Protein AF-A0A950CRD8-F1 (afdb_monomer_lite)

pLDDT: mean 75.08, std 22.75, range [27.17, 98.25]

Structure (mmCIF, N/CA/C/O backbone):
data_AF-A0A950CRD8-F1
#
_entry.id   AF-A0A950CRD8-F1
#
loop_
_atom_site.group_PDB
_atom_site.id
_atom_site.type_symbol
_atom_site.label_atom_id
_atom_site.label_alt_id
_atom_site.label_comp_id
_atom_site.label_asym_id
_atom_site.label_entity_id
_atom_site.label_seq_id
_atom_site.pdbx_PDB_ins_code
_atom_site.Cartn_x
_atom_site.Cartn_y
_atom_site.Cartn_z
_atom_site.occupancy
_atom_site.B_iso_or_equiv
_atom_site.auth_seq_id
_atom_site.auth_comp_id
_atom_site.auth_asym_id
_atom_site.auth_atom_id
_atom_site.pdbx_PDB_model_num
ATOM 1 N N . MET A 1 1 ? 16.474 2.490 -4.738 1.00 84.75 1 MET A N 1
ATOM 2 C CA . MET A 1 1 ? 15.048 2.328 -5.114 1.00 84.75 1 MET A CA 1
ATOM 3 C C . MET A 1 1 ? 14.214 1.721 -3.987 1.00 84.75 1 MET A C 1
ATOM 5 O O . MET A 1 1 ? 13.308 2.398 -3.535 1.00 84.75 1 MET A O 1
ATOM 9 N N . ILE A 1 2 ? 14.518 0.510 -3.494 1.00 91.19 2 ILE A N 1
ATOM 10 C CA . ILE A 1 2 ? 13.720 -0.159 -2.437 1.00 91.19 2 ILE A CA 1
ATOM 11 C C . ILE A 1 2 ? 13.556 0.720 -1.187 1.00 91.19 2 ILE A C 1
ATOM 13 O O . ILE A 1 2 ? 12.429 0.969 -0.782 1.00 91.19 2 ILE A O 1
ATOM 17 N N . ALA A 1 3 ? 14.653 1.269 -0.652 1.00 94.00 3 ALA A N 1
ATOM 18 C CA . ALA A 1 3 ? 14.605 2.152 0.519 1.00 94.00 3 ALA A CA 1
ATOM 19 C C . ALA A 1 3 ? 13.678 3.368 0.323 1.00 94.00 3 ALA A C 1
ATOM 21 O O . ALA A 1 3 ? 12.938 3.730 1.227 1.00 94.00 3 ALA A O 1
ATOM 22 N N . ARG A 1 4 ? 13.650 3.951 -0.886 1.00 95.19 4 ARG A N 1
ATOM 23 C CA . ARG A 1 4 ? 12.743 5.060 -1.233 1.00 95.19 4 ARG A CA 1
ATOM 24 C C . ARG A 1 4 ? 11.276 4.624 -1.175 1.00 95.19 4 ARG A C 1
ATOM 26 O O . ARG A 1 4 ? 10.460 5.311 -0.584 1.00 95.19 4 ARG A O 1
ATOM 33 N N . LEU A 1 5 ? 10.951 3.475 -1.772 1.00 93.75 5 LEU A N 1
ATOM 34 C CA . LEU A 1 5 ? 9.588 2.926 -1.782 1.00 93.75 5 LEU A CA 1
ATOM 35 C C . LEU A 1 5 ? 9.118 2.534 -0.374 1.00 93.75 5 LEU A C 1
ATOM 37 O O . LEU A 1 5 ? 7.947 2.693 -0.050 1.00 93.75 5 LEU A O 1
ATOM 41 N N . GLN A 1 6 ? 10.031 2.049 0.469 1.00 94.19 6 GLN A N 1
ATOM 42 C CA . GLN A 1 6 ? 9.743 1.758 1.873 1.00 94.19 6 GLN A CA 1
ATOM 43 C C . GLN A 1 6 ? 9.518 3.034 2.689 1.00 94.19 6 GLN A C 1
ATOM 45 O O . GLN A 1 6 ? 8.565 3.068 3.458 1.00 94.19 6 GLN A O 1
ATOM 50 N N . ALA A 1 7 ? 10.308 4.086 2.459 1.00 97.50 7 ALA A N 1
ATOM 51 C CA . ALA A 1 7 ? 10.090 5.393 3.079 1.00 97.50 7 ALA A CA 1
ATOM 52 C C . ALA A 1 7 ? 8.754 6.028 2.644 1.00 97.50 7 ALA A C 1
ATOM 54 O O . ALA A 1 7 ? 8.046 6.618 3.454 1.00 97.50 7 ALA A O 1
ATOM 55 N N . GLU A 1 8 ? 8.350 5.864 1.380 1.00 97.25 8 GLU A N 1
ATOM 56 C CA . GLU A 1 8 ? 7.012 6.272 0.927 1.00 97.25 8 GLU A CA 1
ATOM 57 C C . GLU A 1 8 ? 5.902 5.455 1.599 1.00 97.25 8 GLU A C 1
ATOM 59 O O . GLU A 1 8 ? 4.863 6.007 1.959 1.00 97.25 8 GLU A O 1
ATOM 64 N N . ALA A 1 9 ? 6.126 4.160 1.836 1.00 97.31 9 ALA A N 1
ATOM 65 C CA . ALA A 1 9 ? 5.204 3.357 2.631 1.00 97.31 9 ALA A CA 1
ATOM 66 C C . ALA A 1 9 ? 5.161 3.830 4.095 1.00 97.31 9 ALA A C 1
ATOM 68 O O . ALA A 1 9 ? 4.079 3.867 4.670 1.00 97.31 9 ALA A O 1
ATOM 69 N N . ASP A 1 10 ? 6.282 4.256 4.688 1.00 98.25 10 ASP A N 1
ATOM 70 C CA . ASP A 1 10 ? 6.303 4.843 6.038 1.00 98.25 10 ASP A CA 1
ATOM 71 C C . ASP A 1 10 ? 5.430 6.098 6.119 1.00 98.25 10 ASP A C 1
ATOM 73 O O . ASP A 1 10 ? 4.668 6.255 7.072 1.00 98.25 10 ASP A O 1
ATOM 77 N N . ALA A 1 11 ? 5.465 6.949 5.090 1.00 97.94 11 ALA A N 1
ATOM 78 C CA . ALA A 1 11 ? 4.592 8.118 5.006 1.00 97.94 11 ALA A CA 1
ATOM 79 C C . ALA A 1 11 ? 3.103 7.726 4.948 1.00 97.94 11 ALA A C 1
ATOM 81 O O . ALA A 1 11 ? 2.273 8.349 5.611 1.00 97.94 11 ALA A O 1
ATOM 82 N N . VAL A 1 12 ? 2.757 6.658 4.220 1.00 97.81 12 VAL A N 1
ATOM 83 C CA . VAL A 1 12 ? 1.394 6.099 4.227 1.00 97.81 12 VAL A CA 1
ATOM 84 C C . VAL A 1 12 ? 1.007 5.615 5.624 1.00 97.81 12 VAL A C 1
ATOM 86 O O . VAL A 1 12 ? -0.102 5.887 6.076 1.00 97.81 12 VAL A O 1
ATOM 89 N N . LEU A 1 13 ? 1.904 4.927 6.335 1.00 97.81 13 LEU A N 1
ATOM 90 C CA . LEU A 1 13 ? 1.630 4.458 7.695 1.00 97.81 13 LEU A CA 1
ATOM 91 C C . LEU A 1 13 ? 1.452 5.622 8.679 1.00 97.81 13 LEU A C 1
ATOM 93 O O . LEU A 1 13 ? 0.544 5.578 9.504 1.00 97.81 13 LEU A O 1
ATOM 97 N N . ALA A 1 14 ? 2.238 6.690 8.546 1.00 98.19 14 ALA A N 1
ATOM 98 C CA . ALA A 1 14 ? 2.046 7.912 9.321 1.00 98.19 14 ALA A CA 1
ATOM 99 C C . ALA A 1 14 ? 0.682 8.567 9.034 1.00 98.19 14 ALA A C 1
ATOM 101 O O . ALA A 1 14 ? 0.029 9.061 9.953 1.00 98.19 14 ALA A O 1
ATOM 102 N N . ALA A 1 15 ? 0.200 8.515 7.787 1.00 96.88 15 ALA A N 1
ATOM 103 C CA . ALA A 1 15 ? -1.144 8.981 7.450 1.00 96.88 15 ALA A CA 1
ATOM 104 C C . ALA A 1 15 ? -2.243 8.142 8.131 1.00 96.88 15 ALA A C 1
ATOM 106 O O . ALA A 1 15 ? -3.256 8.702 8.544 1.00 96.88 15 ALA A O 1
ATOM 107 N N . VAL A 1 16 ? -2.043 6.830 8.319 1.00 96.69 16 VAL A N 1
ATOM 108 C CA . VAL A 1 16 ? -2.971 5.988 9.104 1.00 96.69 16 VAL A CA 1
ATOM 109 C C . VAL A 1 16 ? -3.051 6.466 10.553 1.00 96.69 16 VAL A C 1
ATOM 111 O O . VAL A 1 16 ? -4.149 6.573 11.097 1.00 96.69 16 VAL A O 1
ATOM 114 N N . GLU A 1 17 ? -1.911 6.785 11.168 1.00 96.75 17 GLU A N 1
ATOM 115 C CA . GLU A 1 17 ? -1.879 7.332 12.530 1.00 96.75 17 GLU A CA 1
ATOM 116 C C . GLU A 1 17 ? -2.573 8.691 12.610 1.00 96.75 17 GLU A C 1
ATOM 118 O O . GLU A 1 17 ? -3.382 8.920 13.508 1.00 96.75 17 GLU A O 1
ATOM 123 N N . TYR A 1 18 ? -2.337 9.567 11.632 1.00 97.25 18 TYR A N 1
ATOM 124 C CA . TYR A 1 18 ? -3.029 10.849 11.551 1.00 97.25 18 TYR A CA 1
ATOM 125 C C . TYR A 1 18 ? -4.551 10.674 11.467 1.00 97.25 18 TYR A C 1
ATOM 127 O O . TYR A 1 18 ? -5.287 11.329 12.208 1.00 97.25 18 TYR A O 1
ATOM 135 N N . LEU A 1 19 ? -5.034 9.751 10.627 1.00 96.81 19 LEU A N 1
ATOM 136 C CA . LEU A 1 19 ? -6.467 9.497 10.465 1.00 96.81 19 LEU A CA 1
ATOM 137 C C . LEU A 1 19 ? -7.142 9.084 11.780 1.00 96.81 19 LEU A C 1
ATOM 139 O O . LEU A 1 19 ? -8.313 9.396 11.963 1.00 96.81 19 LEU A O 1
ATOM 143 N N . ARG A 1 20 ? -6.430 8.457 12.730 1.00 95.38 20 ARG A N 1
ATOM 144 C CA . ARG A 1 20 ? -6.991 8.128 14.059 1.00 95.38 20 ARG A CA 1
ATOM 145 C C . ARG A 1 20 ? -7.371 9.359 14.879 1.00 95.38 20 ARG A C 1
ATOM 147 O O . ARG A 1 20 ? -8.191 9.244 15.782 1.00 95.38 20 ARG A O 1
ATOM 154 N N . SER A 1 21 ? -6.787 10.517 14.576 1.00 96.94 21 SER A N 1
ATOM 155 C CA . SER A 1 21 ? -7.129 11.788 15.221 1.00 96.94 21 SER A CA 1
ATOM 156 C C . SER A 1 21 ? -8.257 12.551 14.519 1.00 96.94 21 SER A C 1
ATOM 158 O O . SER A 1 21 ? -8.727 13.556 15.046 1.00 96.94 21 SER A O 1
ATOM 160 N N . VAL A 1 22 ? -8.711 12.089 13.349 1.00 97.69 22 VAL A N 1
ATOM 161 C CA . VAL A 1 22 ? -9.774 12.731 12.565 1.00 97.69 22 VAL A CA 1
ATOM 162 C C . VAL A 1 22 ? -11.133 12.143 12.978 1.00 97.69 22 VAL A C 1
ATOM 164 O O . VAL A 1 22 ? -11.402 10.990 12.648 1.00 97.69 22 VAL A O 1
ATOM 167 N N . PRO A 1 23 ? -12.037 12.898 13.640 1.00 96.00 23 PRO A N 1
ATOM 168 C CA . PRO A 1 23 ? -13.277 12.335 14.198 1.00 96.00 23 PRO A CA 1
ATOM 169 C C . PRO A 1 23 ? -14.240 11.739 13.162 1.00 96.00 23 PRO A C 1
ATOM 171 O O . PRO A 1 23 ? -15.040 10.867 13.484 1.00 96.00 23 PRO A O 1
ATOM 174 N N . SER A 1 24 ? -14.183 12.218 11.918 1.00 95.94 24 SER A N 1
ATOM 175 C CA . SER A 1 24 ? -15.005 11.722 10.811 1.00 95.94 24 SER A CA 1
ATOM 176 C C . SER A 1 24 ? -14.402 10.512 10.089 1.00 95.94 24 SER A C 1
ATOM 178 O O . SER A 1 24 ? -15.065 9.931 9.228 1.00 95.94 24 SER A O 1
ATOM 180 N N . ALA A 1 25 ? -13.161 10.128 10.403 1.00 96.06 25 ALA A N 1
ATOM 181 C CA . ALA A 1 25 ? -12.501 8.993 9.778 1.00 96.06 25 ALA A CA 1
ATOM 182 C C . ALA A 1 25 ? -12.856 7.692 10.507 1.00 96.06 25 ALA A C 1
ATOM 184 O O . ALA A 1 25 ? -12.545 7.496 11.680 1.00 96.06 25 ALA A O 1
ATOM 185 N N . ASP A 1 26 ? -13.464 6.757 9.781 1.00 95.62 26 ASP A N 1
ATOM 186 C CA . ASP A 1 26 ? -13.731 5.415 10.287 1.00 95.62 26 ASP A CA 1
ATOM 187 C C . ASP A 1 26 ? -12.566 4.472 9.960 1.00 95.62 26 ASP A C 1
ATOM 189 O O . ASP A 1 26 ? -12.478 3.889 8.876 1.00 95.62 26 ASP A O 1
ATOM 193 N N . ILE A 1 27 ? -11.668 4.307 10.930 1.00 94.62 27 ILE A N 1
ATOM 194 C CA . ILE A 1 27 ? -10.469 3.466 10.800 1.00 94.62 27 ILE A CA 1
ATOM 195 C C . ILE A 1 27 ? -10.819 1.989 10.596 1.00 94.62 27 ILE A C 1
ATOM 197 O O . ILE A 1 27 ? -10.038 1.253 9.993 1.00 94.62 27 ILE A O 1
ATOM 201 N N . SER A 1 28 ? -12.009 1.547 11.018 1.00 93.69 28 SER A N 1
ATOM 202 C CA . SER A 1 28 ? -12.450 0.161 10.823 1.00 93.69 28 SER A CA 1
ATOM 203 C C . SER A 1 28 ? -12.778 -0.171 9.360 1.00 93.69 28 SER A C 1
ATOM 205 O O . SER A 1 28 ? -12.900 -1.349 9.014 1.00 93.69 28 SER A O 1
ATOM 207 N N . ARG A 1 29 ? -12.882 0.850 8.493 1.00 94.94 29 ARG A N 1
ATOM 208 C CA . ARG A 1 29 ? -13.208 0.745 7.059 1.00 94.94 29 ARG A CA 1
ATOM 209 C C . ARG A 1 29 ? -12.140 1.354 6.144 1.00 94.94 29 ARG A C 1
ATOM 211 O O . ARG A 1 29 ? -12.439 1.759 5.022 1.00 94.94 29 ARG A O 1
ATOM 218 N N . LEU A 1 30 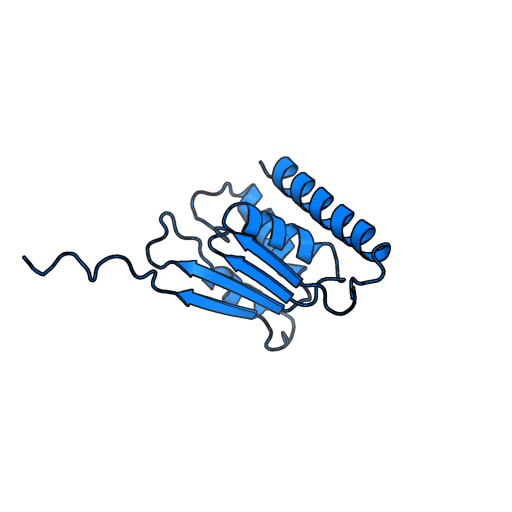? -10.887 1.403 6.593 1.00 95.81 30 LEU A N 1
ATOM 219 C CA . LEU A 1 30 ? -9.809 2.019 5.826 1.00 95.81 30 LEU A CA 1
ATOM 220 C C . LEU A 1 30 ? -9.472 1.227 4.549 1.00 95.81 30 LEU A C 1
ATOM 222 O O . LEU A 1 30 ? -9.150 0.038 4.602 1.00 95.81 30 LEU A O 1
ATOM 226 N N . GLY A 1 31 ? -9.496 1.910 3.404 1.00 95.88 31 GLY A N 1
ATOM 227 C CA . GLY A 1 31 ? -9.033 1.395 2.116 1.00 95.88 31 GLY A CA 1
ATOM 228 C C . GLY A 1 31 ? -7.887 2.232 1.552 1.00 95.88 31 GLY A C 1
ATOM 229 O O . GLY A 1 31 ? -7.747 3.407 1.889 1.00 95.88 31 GLY A O 1
ATOM 230 N N . ILE A 1 32 ? -7.071 1.635 0.686 1.00 96.56 32 ILE A N 1
ATOM 231 C CA . ILE A 1 32 ? -5.972 2.322 -0.005 1.00 96.56 32 ILE A CA 1
ATOM 232 C C . ILE A 1 32 ? -5.953 1.958 -1.489 1.00 96.56 32 ILE A C 1
ATOM 234 O O . ILE A 1 32 ? -6.235 0.825 -1.867 1.00 96.56 32 ILE A O 1
ATOM 238 N N . ALA A 1 33 ? -5.620 2.919 -2.346 1.00 94.88 33 ALA A N 1
ATOM 239 C CA . ALA A 1 33 ? -5.470 2.687 -3.773 1.00 94.88 33 ALA A CA 1
ATOM 240 C C . ALA A 1 33 ? -4.213 3.377 -4.299 1.00 94.88 33 ALA A C 1
ATOM 242 O O . ALA A 1 33 ? -3.946 4.535 -3.977 1.00 94.88 33 ALA A O 1
ATOM 243 N N . GLY A 1 34 ? -3.468 2.665 -5.137 1.00 93.38 34 GLY A N 1
ATOM 244 C CA . GLY A 1 34 ? -2.232 3.135 -5.737 1.00 93.38 34 GLY A CA 1
ATOM 245 C C . GLY A 1 34 ? -2.194 2.882 -7.236 1.00 93.38 34 GLY A C 1
ATOM 246 O O . GLY A 1 34 ? -2.744 1.901 -7.740 1.00 93.38 34 GLY A O 1
ATOM 247 N N . ARG A 1 35 ? -1.514 3.775 -7.960 1.00 90.19 35 ARG A N 1
ATOM 248 C CA . ARG A 1 35 ? -1.216 3.598 -9.381 1.00 90.19 35 ARG A CA 1
ATOM 249 C C . ARG A 1 35 ? 0.281 3.651 -9.638 1.00 90.19 35 ARG A C 1
ATOM 251 O O . ARG A 1 35 ? 0.951 4.541 -9.116 1.00 90.19 35 ARG A O 1
ATOM 258 N N . SER A 1 36 ? 0.802 2.764 -10.486 1.00 87.19 36 SER A N 1
ATOM 259 C CA . SER A 1 36 ? 2.228 2.735 -10.843 1.00 87.19 36 SER A CA 1
ATOM 260 C C . SER A 1 36 ? 3.116 2.572 -9.602 1.00 87.19 36 SER A C 1
ATOM 262 O O . SER A 1 36 ? 2.846 1.717 -8.766 1.00 87.19 36 SER A O 1
ATOM 264 N N . LEU A 1 37 ? 4.141 3.402 -9.404 1.00 88.88 37 LEU A N 1
ATOM 265 C CA . LEU A 1 37 ? 4.941 3.379 -8.172 1.00 88.88 37 LEU A CA 1
ATOM 266 C C . LEU A 1 37 ? 4.072 3.433 -6.901 1.00 88.88 37 LEU A C 1
ATOM 268 O O . LEU A 1 37 ? 4.398 2.769 -5.922 1.00 88.88 37 LEU A O 1
ATOM 272 N N . GLY A 1 38 ? 2.932 4.132 -6.935 1.00 92.25 38 GLY A N 1
ATOM 273 C CA . GLY A 1 38 ? 1.968 4.150 -5.833 1.00 92.25 38 GLY A CA 1
ATOM 274 C C . GLY A 1 38 ? 1.308 2.793 -5.560 1.00 92.25 38 GLY A C 1
ATOM 275 O O . GLY A 1 38 ? 0.953 2.513 -4.420 1.00 92.25 38 GLY A O 1
ATOM 276 N N . GLY A 1 39 ? 1.173 1.930 -6.567 1.00 91.06 39 GLY A N 1
ATOM 277 C CA . GLY A 1 39 ? 0.737 0.539 -6.412 1.00 91.06 39 GLY A CA 1
ATOM 278 C C . GLY A 1 39 ? 1.760 -0.306 -5.647 1.00 91.06 39 GLY A C 1
ATOM 279 O O . GLY A 1 39 ? 1.415 -0.980 -4.678 1.00 91.06 39 GLY A O 1
ATOM 280 N N . ILE A 1 40 ? 3.050 -0.141 -5.965 1.00 91.38 40 ILE A N 1
ATOM 281 C CA . ILE A 1 40 ? 4.149 -0.765 -5.206 1.00 91.38 40 ILE A CA 1
ATOM 282 C C . ILE A 1 40 ? 4.158 -0.290 -3.749 1.00 91.38 40 ILE A C 1
ATOM 284 O O . ILE A 1 40 ? 4.272 -1.096 -2.825 1.00 91.38 40 ILE A O 1
ATOM 288 N N . VAL A 1 41 ? 4.030 1.020 -3.536 1.00 96.19 41 VAL A N 1
ATOM 289 C CA . VAL A 1 41 ? 3.949 1.605 -2.191 1.00 96.19 41 VAL A CA 1
ATOM 290 C C . VAL A 1 41 ? 2.728 1.076 -1.442 1.00 96.19 41 VAL A C 1
ATOM 292 O O . VAL A 1 41 ? 2.843 0.729 -0.270 1.00 96.19 41 VAL A O 1
ATOM 295 N N . THR A 1 42 ? 1.586 0.943 -2.123 1.00 95.25 42 THR A N 1
ATOM 296 C CA . THR A 1 42 ? 0.366 0.353 -1.557 1.00 95.25 42 THR A CA 1
ATOM 297 C C . THR A 1 42 ? 0.634 -1.063 -1.060 1.00 95.25 42 THR A C 1
ATOM 299 O O . THR A 1 42 ? 0.329 -1.355 0.094 1.00 95.25 42 THR A O 1
ATOM 302 N N . LEU A 1 43 ? 1.278 -1.914 -1.866 1.00 91.56 43 LEU A N 1
ATOM 303 C CA . LEU A 1 43 ? 1.627 -3.279 -1.467 1.00 91.56 43 LEU A CA 1
ATOM 304 C C . LEU A 1 43 ? 2.544 -3.314 -0.232 1.00 91.56 43 LEU A C 1
ATOM 306 O O . LEU A 1 43 ? 2.298 -4.087 0.693 1.00 91.56 43 LEU A O 1
ATOM 310 N N . PHE A 1 44 ? 3.572 -2.460 -0.184 1.00 94.81 44 PHE A N 1
ATOM 311 C CA . PHE A 1 44 ? 4.452 -2.367 0.986 1.00 94.81 44 PHE A CA 1
ATOM 312 C C . PHE A 1 44 ? 3.740 -1.831 2.234 1.00 94.81 44 PHE A C 1
ATOM 314 O O . PHE A 1 44 ? 4.048 -2.265 3.345 1.00 94.81 44 PHE A O 1
ATOM 321 N N . ALA A 1 45 ? 2.800 -0.898 2.085 1.00 97.00 45 ALA A N 1
ATOM 322 C CA . ALA A 1 45 ? 2.041 -0.360 3.208 1.00 97.00 45 ALA A CA 1
ATOM 323 C C . ALA A 1 45 ? 1.111 -1.425 3.810 1.00 97.00 45 ALA A C 1
ATOM 325 O O . ALA A 1 45 ? 1.142 -1.671 5.019 1.00 97.00 45 ALA A O 1
ATOM 326 N N . ILE A 1 46 ? 0.332 -2.113 2.971 1.00 94.94 46 ILE A N 1
ATOM 327 C CA . ILE A 1 46 ? -0.637 -3.119 3.432 1.00 94.94 46 ILE A CA 1
ATOM 328 C C . ILE A 1 46 ? 0.030 -4.397 3.951 1.00 94.94 46 ILE A C 1
ATOM 330 O O . ILE A 1 46 ? -0.548 -5.087 4.784 1.00 94.94 46 ILE A O 1
ATOM 334 N N . SER A 1 47 ? 1.267 -4.696 3.537 1.00 93.38 47 SER A N 1
ATOM 335 C CA . SER A 1 47 ? 2.037 -5.811 4.103 1.00 93.38 47 SER A CA 1
ATOM 336 C C . SER A 1 47 ? 2.554 -5.538 5.521 1.00 93.38 47 SER A C 1
ATOM 338 O O . SER A 1 47 ? 3.064 -6.443 6.177 1.00 93.38 47 SER A O 1
ATOM 340 N N . ARG A 1 48 ? 2.497 -4.282 5.985 1.00 95.88 48 ARG A N 1
ATOM 341 C CA . ARG A 1 48 ? 3.078 -3.824 7.259 1.00 95.88 48 ARG A CA 1
ATOM 342 C C . ARG A 1 48 ? 2.040 -3.330 8.263 1.00 95.88 48 ARG A C 1
ATOM 344 O O . ARG A 1 48 ? 2.391 -3.094 9.415 1.00 95.88 48 ARG A O 1
ATOM 351 N N . ASN A 1 49 ? 0.783 -3.157 7.858 1.00 93.75 49 ASN A N 1
ATOM 352 C CA . ASN A 1 49 ? -0.260 -2.612 8.720 1.00 93.75 49 ASN A CA 1
ATOM 353 C C . ASN A 1 49 ? -1.610 -3.289 8.460 1.00 93.75 49 ASN A C 1
ATOM 355 O O . ASN A 1 49 ? -2.102 -3.326 7.336 1.00 93.75 49 ASN A O 1
ATOM 359 N N . ARG A 1 50 ? -2.228 -3.793 9.532 1.00 91.31 50 ARG A N 1
ATOM 360 C CA . ARG A 1 50 ? -3.495 -4.541 9.488 1.00 91.31 50 ARG A CA 1
ATOM 361 C C . ARG A 1 50 ? -4.750 -3.664 9.537 1.00 91.31 50 ARG A C 1
ATOM 363 O O . ARG A 1 50 ? -5.853 -4.199 9.538 1.00 91.31 50 ARG A O 1
ATOM 370 N N . SER A 1 51 ? -4.601 -2.341 9.593 1.00 93.00 51 SER A N 1
ATOM 371 C CA . SER A 1 51 ? -5.736 -1.404 9.635 1.00 93.00 51 SER A CA 1
ATOM 372 C C . SER A 1 51 ? -6.473 -1.340 8.292 1.00 93.00 51 SER A C 1
ATOM 374 O O . SER A 1 51 ? -7.657 -1.024 8.254 1.00 93.00 51 SER A O 1
ATOM 376 N N . PHE A 1 52 ? -5.794 -1.659 7.186 1.00 94.25 52 PHE A N 1
ATOM 377 C CA . PHE A 1 52 ? -6.402 -1.682 5.857 1.00 94.25 52 PHE A CA 1
ATOM 378 C C . PHE A 1 52 ? -7.338 -2.883 5.693 1.00 94.25 52 PHE A C 1
ATOM 380 O O . PHE A 1 52 ? -6.973 -4.020 5.988 1.00 94.25 52 PHE A O 1
ATOM 387 N N . ARG A 1 53 ? -8.542 -2.640 5.170 1.00 93.69 53 ARG A N 1
ATOM 388 C CA . ARG A 1 53 ? -9.551 -3.672 4.871 1.00 93.69 53 ARG A CA 1
ATOM 389 C C . ARG A 1 53 ? -9.597 -4.034 3.393 1.00 93.69 53 ARG A C 1
ATOM 391 O O . ARG A 1 53 ? -9.924 -5.169 3.060 1.00 93.69 53 ARG A O 1
ATOM 398 N N . ALA A 1 54 ? -9.227 -3.093 2.530 1.00 91.94 54 ALA A N 1
ATOM 399 C CA . ALA A 1 54 ? -9.145 -3.299 1.094 1.00 91.94 54 ALA A CA 1
ATOM 400 C C . ALA A 1 54 ? -8.014 -2.470 0.478 1.00 91.94 54 ALA A C 1
ATOM 402 O O . ALA A 1 54 ? -7.712 -1.364 0.936 1.00 91.94 54 ALA A O 1
ATOM 403 N N . ALA A 1 55 ? -7.419 -3.004 -0.581 1.00 93.12 55 ALA A N 1
ATOM 404 C CA . ALA A 1 55 ? -6.370 -2.358 -1.343 1.00 93.12 55 ALA A CA 1
ATOM 405 C C . ALA A 1 55 ? -6.605 -2.504 -2.847 1.00 93.12 55 ALA A C 1
ATOM 407 O O . ALA A 1 55 ? -7.060 -3.549 -3.315 1.00 93.12 55 ALA A O 1
ATOM 408 N N . VAL A 1 56 ? -6.246 -1.473 -3.608 1.00 90.75 56 VAL A N 1
ATOM 409 C CA . V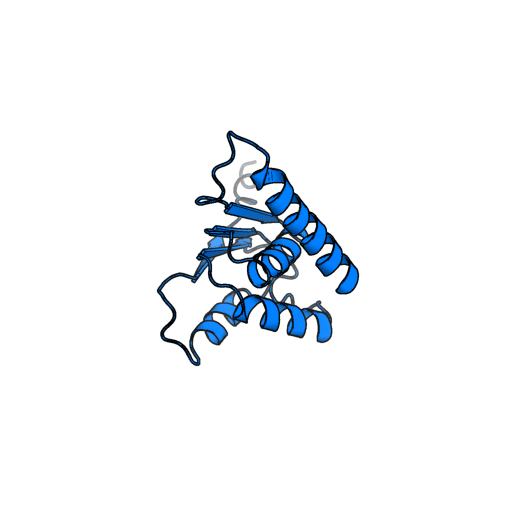AL A 1 56 ? -6.219 -1.521 -5.071 1.00 90.75 56 VAL A CA 1
ATOM 410 C C . VAL A 1 56 ? -4.825 -1.149 -5.557 1.00 90.75 56 VAL A C 1
ATOM 412 O O . VAL A 1 56 ? -4.356 -0.037 -5.320 1.00 90.75 56 VAL A O 1
ATOM 415 N N . ASP A 1 57 ? -4.177 -2.062 -6.270 1.00 88.31 57 ASP A N 1
ATOM 416 C CA . ASP A 1 57 ? -2.956 -1.783 -7.023 1.00 88.31 57 ASP A CA 1
ATOM 417 C C . ASP A 1 57 ? -3.300 -1.749 -8.516 1.00 88.31 57 ASP A C 1
ATOM 419 O O . ASP A 1 57 ? -3.716 -2.750 -9.101 1.00 88.31 57 ASP A O 1
ATOM 423 N N . THR A 1 58 ? -3.128 -0.578 -9.131 1.00 85.38 58 THR A N 1
ATOM 424 C CA . THR A 1 58 ? -3.331 -0.379 -10.566 1.00 85.38 58 THR A CA 1
ATOM 425 C C . THR A 1 58 ? -2.010 -0.106 -11.282 1.00 85.38 58 THR A C 1
ATOM 427 O O . THR A 1 58 ? -1.330 0.884 -11.013 1.00 85.38 58 THR A O 1
ATOM 430 N N . ALA A 1 59 ? -1.637 -0.934 -12.255 1.00 78.12 59 ALA A N 1
ATOM 431 C CA . ALA A 1 59 ? -0.391 -0.783 -13.005 1.00 78.12 59 ALA A CA 1
ATOM 432 C C . ALA A 1 59 ? 0.859 -0.659 -12.111 1.00 78.12 59 ALA A C 1
ATOM 434 O O . ALA A 1 59 ? 1.851 -0.057 -12.526 1.00 78.12 59 ALA A O 1
ATOM 435 N N . GLY A 1 60 ? 0.834 -1.182 -10.877 1.00 72.81 60 GLY A N 1
ATOM 436 C CA . GLY A 1 60 ? 1.973 -1.117 -9.962 1.00 72.81 60 GLY A CA 1
ATOM 437 C C . GLY A 1 60 ?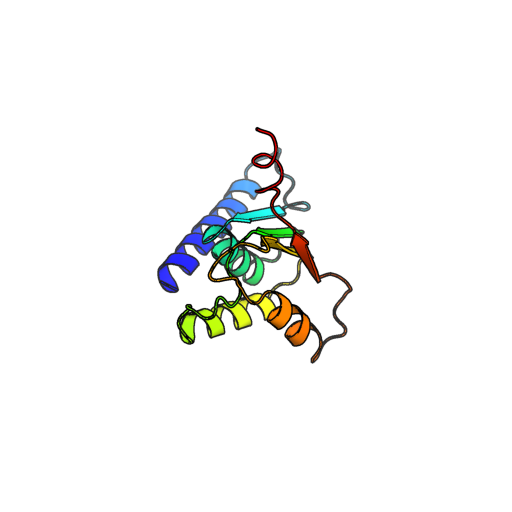 3.157 -1.950 -10.403 1.00 72.81 60 GLY A C 1
ATOM 438 O O . GLY A 1 60 ? 4.249 -1.832 -9.855 1.00 72.81 60 GLY A O 1
ATOM 439 N N . GLY A 1 61 ? 2.978 -2.750 -11.450 1.00 63.69 61 GLY A N 1
ATOM 440 C CA . GLY A 1 61 ? 4.073 -3.482 -12.044 1.00 63.69 61 GLY A CA 1
ATOM 441 C C . GLY A 1 61 ? 4.564 -4.589 -11.124 1.00 63.69 61 GLY A C 1
ATOM 442 O O . GLY A 1 61 ? 5.764 -4.864 -11.067 1.00 63.69 61 GLY A O 1
ATOM 443 N N . LEU A 1 62 ? 3.639 -5.229 -10.409 1.00 60.34 62 LEU A N 1
ATOM 444 C CA . LEU A 1 62 ? 3.918 -6.446 -9.669 1.00 60.34 62 LEU A CA 1
ATOM 44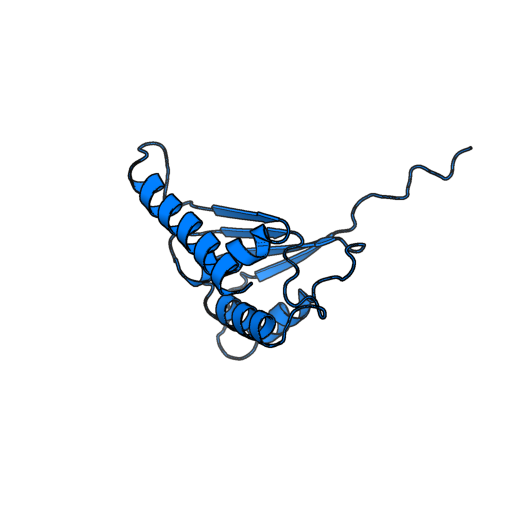5 C C . LEU A 1 62 ? 4.666 -7.421 -10.575 1.00 60.34 62 LEU A C 1
ATOM 447 O O . LEU A 1 62 ? 4.163 -7.852 -11.608 1.00 60.34 62 LEU A O 1
ATOM 451 N N . LEU A 1 63 ? 5.923 -7.681 -10.210 1.00 57.25 63 LEU A N 1
ATOM 452 C CA . LEU A 1 63 ? 6.821 -8.580 -10.929 1.00 57.25 63 LEU A CA 1
ATOM 453 C C . LEU A 1 63 ? 7.055 -8.198 -12.404 1.00 57.25 63 LEU A C 1
ATOM 455 O O . LEU A 1 63 ? 7.243 -9.069 -13.252 1.00 57.25 63 LEU A O 1
ATOM 459 N N . VAL A 1 64 ? 7.096 -6.899 -12.730 1.00 63.69 64 VAL A N 1
ATOM 460 C CA . VAL A 1 64 ? 7.648 -6.439 -14.017 1.00 63.69 64 VAL A CA 1
ATOM 461 C C . VAL A 1 64 ? 9.041 -7.046 -14.189 1.00 63.69 64 VAL A C 1
ATOM 463 O O . VAL A 1 64 ? 9.923 -6.831 -13.357 1.00 63.69 64 VAL A O 1
ATOM 466 N N . ARG A 1 65 ? 9.256 -7.791 -15.284 1.00 59.25 65 ARG A N 1
ATOM 467 C CA . ARG A 1 65 ? 10.526 -8.502 -15.557 1.00 59.25 65 ARG A CA 1
ATOM 468 C C . ARG A 1 65 ? 11.752 -7.586 -15.532 1.00 59.25 65 ARG A C 1
ATOM 470 O O . ARG A 1 65 ? 12.855 -8.048 -15.271 1.00 59.25 65 ARG A O 1
ATOM 477 N N . SER A 1 66 ? 11.552 -6.298 -15.801 1.00 67.94 66 SER A N 1
ATOM 478 C CA . SER A 1 66 ? 12.588 -5.263 -15.800 1.00 67.94 66 SER A CA 1
ATOM 479 C C . SER A 1 66 ? 13.036 -4.828 -14.398 1.00 67.94 66 SER A C 1
ATOM 481 O O . SER A 1 66 ? 13.982 -4.052 -14.281 1.00 67.94 66 SER A O 1
ATOM 483 N N . PHE A 1 67 ? 12.366 -5.262 -13.326 1.00 79.62 67 PHE A N 1
ATOM 484 C CA . PHE A 1 67 ? 12.785 -4.947 -11.961 1.00 79.62 67 PHE A CA 1
ATOM 485 C C . PHE A 1 67 ? 13.993 -5.774 -11.539 1.00 79.62 67 PHE A C 1
ATOM 487 O O . PHE A 1 67 ? 14.132 -6.943 -11.899 1.00 79.62 67 PHE A O 1
ATOM 494 N N . SER A 1 68 ? 14.847 -5.175 -10.706 1.00 86.44 68 SER A N 1
ATOM 495 C CA . SER A 1 68 ? 15.993 -5.884 -10.146 1.00 86.44 68 SER A CA 1
ATOM 496 C C . SER A 1 68 ? 15.538 -7.098 -9.318 1.00 86.44 68 SER A C 1
ATOM 498 O O . SER A 1 68 ? 14.485 -7.032 -8.671 1.00 86.44 68 SER A O 1
ATOM 500 N N . PRO A 1 69 ? 16.327 -8.189 -9.268 1.00 87.75 69 PRO A N 1
ATOM 501 C CA . PRO A 1 69 ? 15.994 -9.369 -8.466 1.00 87.75 69 PRO A CA 1
ATOM 502 C C . PRO A 1 69 ? 15.686 -9.041 -6.999 1.00 87.75 69 PRO A C 1
ATOM 504 O O . PRO A 1 69 ? 14.759 -9.598 -6.418 1.00 87.75 69 PRO A O 1
ATOM 507 N N . ALA A 1 70 ? 16.404 -8.073 -6.419 1.00 90.31 70 ALA A N 1
ATOM 508 C CA . ALA A 1 70 ? 16.171 -7.609 -5.054 1.00 90.31 70 ALA A CA 1
ATOM 509 C C . ALA A 1 70 ? 14.784 -6.968 -4.871 1.00 90.31 70 ALA A C 1
ATOM 511 O O . ALA A 1 70 ? 14.100 -7.248 -3.887 1.00 90.31 70 ALA A O 1
ATOM 512 N N . LEU A 1 71 ? 14.341 -6.131 -5.819 1.00 86.25 71 LEU A N 1
ATOM 513 C CA . LEU A 1 71 ? 13.008 -5.529 -5.758 1.00 86.25 71 LEU A CA 1
ATOM 514 C C . LEU A 1 71 ? 11.927 -6.600 -5.942 1.00 86.25 71 LEU A C 1
ATOM 516 O O . LEU A 1 71 ? 10.949 -6.603 -5.203 1.00 86.25 71 LEU A O 1
ATOM 520 N N . GLN A 1 72 ? 12.127 -7.553 -6.856 1.00 83.94 72 GLN A N 1
ATOM 521 C CA . GLN A 1 72 ? 11.201 -8.677 -7.024 1.00 83.94 72 GLN A CA 1
ATOM 522 C C . GLN A 1 72 ? 11.072 -9.510 -5.739 1.00 83.94 72 GLN A C 1
ATOM 524 O O . GLN A 1 72 ? 9.957 -9.814 -5.320 1.00 83.94 72 GLN A O 1
ATOM 529 N N . ALA A 1 73 ? 12.187 -9.840 -5.078 1.00 87.12 73 ALA A N 1
ATOM 530 C CA . ALA A 1 73 ? 12.180 -10.578 -3.815 1.00 87.12 73 ALA A CA 1
ATOM 531 C C . ALA A 1 73 ? 11.429 -9.822 -2.705 1.00 87.12 73 ALA A C 1
ATOM 533 O O . ALA A 1 73 ? 10.593 -10.413 -2.018 1.00 87.12 73 ALA A O 1
ATOM 534 N N . ALA A 1 74 ? 11.661 -8.510 -2.582 1.00 89.75 74 ALA A N 1
ATOM 535 C CA . ALA A 1 74 ? 10.968 -7.661 -1.616 1.00 89.75 74 ALA A CA 1
ATOM 536 C C . ALA A 1 74 ? 9.450 -7.608 -1.868 1.00 89.75 74 ALA A C 1
ATOM 538 O O . ALA A 1 74 ? 8.670 -7.720 -0.924 1.00 89.75 74 ALA A O 1
ATOM 539 N N . LEU A 1 75 ? 9.019 -7.496 -3.131 1.00 85.56 75 LEU A N 1
ATOM 540 C CA . LEU A 1 75 ? 7.595 -7.487 -3.491 1.00 85.56 75 LEU A CA 1
ATOM 541 C C . LEU A 1 75 ? 6.919 -8.832 -3.209 1.00 85.56 75 LEU A C 1
ATOM 543 O O . LEU A 1 75 ? 5.807 -8.849 -2.6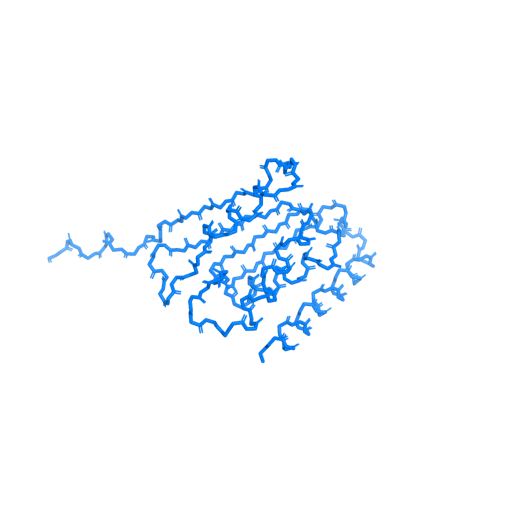88 1.00 85.56 75 LEU A O 1
ATOM 547 N N . ARG A 1 76 ? 7.592 -9.959 -3.481 1.00 82.88 76 ARG A N 1
ATOM 548 C CA . ARG A 1 76 ? 7.078 -11.295 -3.125 1.00 82.88 76 ARG A CA 1
ATOM 549 C C . ARG A 1 76 ? 6.941 -11.459 -1.612 1.00 82.88 76 ARG A C 1
ATOM 551 O O . ARG A 1 76 ? 5.950 -12.003 -1.136 1.00 82.88 76 ARG A O 1
ATOM 558 N N . GLN A 1 77 ? 7.918 -10.977 -0.845 1.00 85.75 77 GLN A N 1
ATOM 559 C CA . GLN A 1 77 ? 7.841 -10.998 0.615 1.00 85.75 77 GLN A CA 1
ATOM 560 C C . GLN A 1 77 ? 6.685 -10.138 1.138 1.00 85.75 77 GLN A C 1
ATOM 562 O O . GLN A 1 77 ? 5.946 -10.601 2.003 1.00 85.75 77 GLN A O 1
ATOM 567 N N . ALA A 1 78 ? 6.502 -8.931 0.595 1.00 87.31 78 ALA A N 1
ATOM 568 C CA . ALA A 1 78 ? 5.387 -8.060 0.953 1.00 87.31 78 ALA A CA 1
ATOM 569 C C . ALA A 1 78 ? 4.039 -8.719 0.634 1.00 87.31 78 ALA A C 1
ATOM 571 O O . ALA A 1 78 ? 3.178 -8.796 1.506 1.00 87.31 78 ALA A O 1
ATOM 572 N N . ALA A 1 79 ? 3.888 -9.281 -0.570 1.00 83.44 79 ALA A N 1
ATOM 573 C CA . ALA A 1 79 ? 2.666 -9.959 -0.995 1.00 83.44 79 ALA A CA 1
ATOM 574 C C . ALA A 1 79 ? 2.261 -11.107 -0.056 1.00 83.44 79 ALA A C 1
ATOM 576 O O . ALA A 1 79 ? 1.087 -11.234 0.275 1.00 83.44 79 ALA A O 1
ATOM 577 N N . ARG A 1 80 ? 3.224 -11.895 0.444 1.00 81.81 80 ARG A N 1
ATOM 578 C CA . ARG A 1 80 ? 2.955 -12.979 1.409 1.00 81.81 80 ARG A CA 1
ATOM 579 C C . ARG A 1 80 ? 2.500 -12.503 2.791 1.00 81.81 80 ARG A C 1
ATOM 581 O O . ARG A 1 80 ? 1.947 -13.300 3.540 1.00 81.81 80 ARG A O 1
ATOM 588 N N . ALA A 1 81 ? 2.763 -11.250 3.149 1.00 86.00 81 ALA A N 1
ATOM 589 C CA . ALA A 1 81 ? 2.413 -10.691 4.453 1.00 86.00 81 ALA A CA 1
ATOM 590 C C . ALA A 1 81 ? 1.078 -9.923 4.450 1.00 86.00 81 ALA A C 1
ATOM 592 O O . ALA A 1 81 ? 0.631 -9.484 5.509 1.00 86.00 81 ALA A O 1
ATOM 593 N N . VAL A 1 82 ? 0.436 -9.753 3.288 1.00 85.44 82 VAL A N 1
ATOM 594 C CA . VAL A 1 82 ? -0.848 -9.050 3.185 1.00 85.44 82 VAL A CA 1
ATOM 595 C C . VAL A 1 82 ? -1.977 -9.893 3.773 1.00 85.44 82 VAL A C 1
ATOM 597 O O . VAL A 1 82 ? -2.086 -11.083 3.498 1.00 85.44 82 VAL A O 1
ATOM 600 N N . THR A 1 83 ? -2.844 -9.258 4.563 1.00 82.50 83 THR A N 1
ATOM 601 C CA . THR A 1 83 ? -3.989 -9.916 5.217 1.00 82.50 83 THR A CA 1
ATOM 602 C C . THR A 1 83 ? -5.348 -9.333 4.822 1.00 82.50 83 THR A C 1
ATOM 604 O O . THR A 1 83 ? -6.360 -9.727 5.394 1.00 82.50 83 THR A O 1
ATOM 607 N N . CYS A 1 84 ? -5.389 -8.351 3.920 1.00 82.00 84 CYS A N 1
ATOM 608 C CA . CYS A 1 84 ? -6.615 -7.689 3.471 1.00 82.00 84 CYS A CA 1
ATOM 609 C C . CYS A 1 84 ? -6.947 -8.031 2.012 1.00 82.00 84 CYS A C 1
ATOM 611 O O . CYS A 1 84 ? -6.112 -8.585 1.295 1.00 82.00 84 CYS A O 1
ATOM 613 N N . LEU A 1 85 ? -8.160 -7.679 1.569 1.00 84.69 85 LEU A N 1
ATOM 614 C CA . LEU A 1 85 ? -8.568 -7.858 0.176 1.00 84.69 85 LEU A CA 1
ATOM 615 C C . LEU A 1 85 ? -7.690 -7.001 -0.737 1.00 84.69 85 LEU A C 1
ATOM 617 O O . LEU A 1 85 ? -7.589 -5.792 -0.528 1.00 84.69 85 LEU A O 1
ATOM 621 N N . VAL A 1 86 ? -7.105 -7.602 -1.774 1.00 83.00 86 VAL A N 1
ATOM 622 C CA . VAL A 1 86 ? -6.307 -6.864 -2.765 1.00 83.00 86 VAL A CA 1
ATOM 623 C C . VAL A 1 86 ? -6.863 -7.086 -4.161 1.00 83.00 86 VAL A C 1
ATOM 625 O O . VAL A 1 86 ? -6.919 -8.221 -4.641 1.00 83.00 86 VAL A O 1
ATOM 628 N N . LEU A 1 87 ? -7.219 -5.984 -4.819 1.00 84.12 87 LEU A N 1
ATOM 629 C CA . LEU A 1 87 ? -7.538 -5.940 -6.238 1.00 84.12 87 LEU A CA 1
ATOM 630 C C . LEU A 1 87 ? -6.300 -5.505 -7.027 1.00 84.12 87 LEU A C 1
ATOM 632 O O . LEU A 1 87 ? -5.831 -4.376 -6.885 1.00 84.12 87 LEU A O 1
ATOM 636 N N . LEU A 1 88 ? -5.792 -6.400 -7.874 1.00 81.81 88 LEU A N 1
ATOM 637 C CA . LEU A 1 88 ? -4.685 -6.116 -8.791 1.00 81.81 88 LEU A CA 1
ATOM 638 C C . LEU A 1 88 ? -5.239 -5.846 -10.190 1.00 81.81 88 LEU A C 1
ATOM 640 O O . LEU A 1 88 ? -5.984 -6.673 -10.724 1.00 81.81 88 LEU A O 1
ATOM 644 N N . MET A 1 89 ? -4.880 -4.707 -10.782 1.00 77.69 89 MET A N 1
ATOM 645 C CA . MET A 1 89 ? -5.370 -4.288 -12.094 1.00 77.69 89 MET A CA 1
ATOM 646 C C . MET A 1 89 ? -4.239 -3.844 -13.016 1.00 77.69 89 MET A C 1
ATOM 648 O O . MET A 1 89 ? -3.666 -2.774 -12.831 1.00 77.69 89 MET A O 1
ATOM 652 N N . ASP A 1 90 ? -4.013 -4.587 -14.095 1.00 74.00 90 ASP A N 1
ATOM 653 C CA . ASP A 1 90 ? -3.099 -4.185 -15.168 1.00 74.00 90 ASP A CA 1
ATOM 654 C C . ASP A 1 90 ? -3.842 -3.987 -16.487 1.00 74.00 90 ASP A C 1
ATOM 656 O O . ASP A 1 90 ? -4.738 -4.759 -16.853 1.00 74.00 90 ASP A O 1
ATOM 660 N N . ALA A 1 91 ? -3.433 -2.958 -17.233 1.00 72.31 91 ALA A N 1
ATOM 661 C CA . ALA A 1 91 ? -3.925 -2.742 -18.582 1.00 72.31 91 ALA A CA 1
ATOM 662 C C . ALA A 1 91 ? -3.238 -3.705 -19.554 1.00 72.31 91 ALA A C 1
ATOM 664 O O . ALA A 1 91 ? -2.018 -3.885 -19.524 1.00 72.31 91 ALA A O 1
ATOM 665 N N . GLN A 1 92 ? -4.000 -4.283 -20.486 1.00 65.69 92 GLN A N 1
ATOM 666 C CA . GLN A 1 92 ? -3.414 -5.249 -21.415 1.00 65.69 92 GLN A CA 1
ATOM 667 C C . GLN A 1 92 ? -2.260 -4.686 -22.271 1.00 65.69 92 GLN A C 1
ATOM 669 O O . GLN A 1 92 ? -1.343 -5.401 -22.683 1.00 65.69 92 GLN A O 1
ATOM 674 N N . ASN A 1 93 ? -2.320 -3.397 -22.566 1.00 72.50 93 ASN A N 1
ATOM 675 C CA . ASN A 1 93 ? -1.343 -2.699 -23.384 1.00 72.50 93 ASN A CA 1
ATOM 676 C C . ASN A 1 93 ? -0.220 -2.042 -22.573 1.00 72.50 93 ASN A C 1
ATOM 678 O O . ASN A 1 93 ? 0.589 -1.338 -23.174 1.00 72.50 93 ASN A O 1
ATOM 682 N N . ASP A 1 94 ? -0.159 -2.257 -21.257 1.00 69.38 94 ASP A N 1
ATOM 683 C CA . ASP A 1 94 ? 0.934 -1.733 -20.446 1.00 69.38 94 ASP A CA 1
ATOM 684 C C . ASP A 1 94 ? 2.242 -2.456 -20.792 1.00 69.38 94 ASP A C 1
ATOM 686 O O . ASP A 1 94 ? 2.279 -3.688 -20.885 1.00 69.38 94 ASP A O 1
ATOM 690 N N . ARG A 1 95 ? 3.303 -1.697 -21.078 1.00 63.94 95 ARG A N 1
ATOM 691 C CA . ARG A 1 95 ? 4.591 -2.237 -21.538 1.00 63.94 95 ARG A CA 1
ATOM 692 C C . ARG A 1 95 ? 5.751 -1.514 -20.846 1.00 63.94 95 ARG A C 1
ATOM 694 O O . ARG A 1 95 ? 5.853 -0.299 -21.001 1.00 63.94 95 ARG A O 1
ATOM 701 N N . PRO A 1 96 ? 6.674 -2.244 -20.190 1.00 61.88 96 PRO A N 1
ATOM 702 C CA . PRO A 1 96 ? 6.625 -3.683 -19.904 1.00 61.88 96 PRO A CA 1
ATOM 703 C C . PRO A 1 96 ? 5.519 -4.011 -18.886 1.00 61.88 96 PRO A C 1
ATOM 705 O O . PRO A 1 96 ? 5.399 -3.340 -17.866 1.00 61.88 96 PRO A O 1
ATOM 708 N N . ARG A 1 97 ? 4.718 -5.051 -19.154 1.00 60.75 97 ARG A N 1
ATOM 709 C CA . ARG A 1 97 ? 3.647 -5.470 -18.240 1.00 60.75 97 ARG A CA 1
ATOM 710 C C . ARG A 1 97 ? 4.225 -6.179 -17.011 1.00 60.75 97 ARG A C 1
ATOM 712 O O . ARG A 1 97 ? 5.164 -6.968 -17.149 1.00 60.75 97 ARG A O 1
ATOM 719 N N . GLY A 1 98 ? 3.637 -5.928 -15.841 1.00 60.53 98 GLY A N 1
ATOM 720 C CA . GLY A 1 98 ? 3.813 -6.773 -14.660 1.00 60.53 98 GLY A CA 1
ATOM 721 C C . GLY A 1 98 ? 3.280 -8.190 -14.874 1.00 60.53 98 GLY A C 1
ATOM 722 O O . GLY A 1 98 ? 2.406 -8.417 -15.712 1.00 60.53 98 GLY A O 1
ATOM 723 N N . ASP A 1 99 ? 3.830 -9.144 -14.128 1.00 65.06 99 ASP A N 1
ATOM 724 C CA . ASP A 1 99 ? 3.308 -10.505 -14.015 1.00 65.06 99 ASP A CA 1
ATOM 725 C C . ASP A 1 99 ? 2.428 -10.597 -12.761 1.00 65.06 99 ASP A C 1
ATOM 727 O O . ASP A 1 99 ? 2.847 -11.040 -11.688 1.00 65.06 99 ASP A O 1
ATOM 731 N N . THR A 1 100 ? 1.186 -10.131 -12.891 1.00 57.50 100 THR A N 1
ATOM 732 C CA . THR A 1 100 ? 0.175 -10.220 -11.831 1.00 57.50 100 THR A CA 1
ATOM 733 C C . THR A 1 100 ? -0.373 -11.639 -11.633 1.00 57.50 100 THR A C 1
ATOM 735 O O . THR A 1 100 ? -0.989 -11.911 -10.599 1.00 57.50 100 THR A O 1
ATOM 738 N N . ASP A 1 101 ? -0.106 -12.569 -12.558 1.00 55.34 101 ASP A N 1
ATOM 739 C CA . ASP A 1 101 ? -0.493 -13.980 -12.446 1.00 55.34 101 ASP A CA 1
ATOM 740 C C . ASP A 1 101 ? 0.464 -14.776 -11.546 1.00 55.34 101 ASP A C 1
ATOM 742 O O . ASP A 1 101 ? 0.029 -15.681 -10.827 1.00 55.34 101 ASP A O 1
ATOM 746 N N . ALA A 1 102 ? 1.747 -14.406 -11.482 1.00 56.25 102 ALA A N 1
ATOM 747 C CA . ALA A 1 102 ? 2.710 -15.041 -10.582 1.00 56.25 102 ALA A CA 1
ATOM 748 C C . ALA A 1 102 ? 2.315 -14.947 -9.093 1.00 56.25 102 ALA A C 1
ATOM 750 O O . ALA A 1 102 ? 2.622 -15.856 -8.319 1.00 56.25 102 ALA A O 1
ATOM 751 N N . LEU A 1 103 ? 1.567 -13.915 -8.684 1.00 51.12 103 LEU A N 1
ATOM 752 C CA . LEU A 1 103 ? 1.018 -13.832 -7.325 1.00 51.12 103 LEU A CA 1
ATOM 753 C C . LEU A 1 103 ? -0.217 -14.713 -7.095 1.00 51.12 103 LEU A C 1
ATOM 755 O O . LEU A 1 103 ? -0.417 -15.183 -5.974 1.00 51.12 103 LEU A O 1
ATOM 759 N N . ARG A 1 104 ? -1.015 -15.009 -8.135 1.00 49.94 104 ARG A N 1
ATOM 760 C CA . ARG A 1 104 ? -2.116 -15.990 -8.026 1.00 49.94 104 ARG A CA 1
ATOM 761 C C . ARG A 1 104 ? -1.584 -17.390 -7.694 1.00 49.94 104 ARG A C 1
ATOM 763 O O . ARG A 1 104 ? -2.279 -18.165 -7.040 1.00 49.94 104 ARG A O 1
ATOM 770 N N . GLY A 1 105 ? -0.376 -17.724 -8.159 1.00 36.50 105 GLY A N 1
ATOM 771 C CA . GLY A 1 105 ? 0.282 -19.010 -7.908 1.00 36.50 105 GLY A CA 1
ATOM 772 C C . GLY A 1 105 ? 0.902 -19.143 -6.512 1.00 36.50 105 GLY A C 1
ATOM 773 O O . GLY A 1 105 ? 0.800 -20.209 -5.905 1.00 36.50 105 GLY A O 1
ATOM 774 N N . GLU A 1 106 ? 1.505 -18.077 -5.975 1.00 43.19 106 GLU A N 1
ATOM 775 C CA . GLU A 1 106 ? 2.135 -18.105 -4.642 1.00 43.19 106 GLU A CA 1
ATOM 776 C C . GLU A 1 106 ? 1.117 -18.160 -3.493 1.00 43.19 106 GLU A C 1
ATOM 778 O O . GLU A 1 106 ? 1.369 -18.833 -2.495 1.00 43.19 106 GLU A O 1
ATOM 783 N N . GLY A 1 107 ? -0.071 -17.566 -3.654 1.00 38.00 107 GLY A N 1
ATOM 784 C CA . GLY A 1 107 ? -1.158 -17.661 -2.668 1.00 38.00 107 GLY A CA 1
ATOM 785 C C . GLY A 1 107 ? -1.771 -19.064 -2.509 1.00 38.00 107 GLY A C 1
ATOM 786 O O . GLY A 1 107 ? -2.582 -19.279 -1.615 1.00 38.00 107 GLY A O 1
ATOM 787 N N . ARG A 1 108 ? -1.399 -20.035 -3.359 1.00 34.12 108 ARG A N 1
ATOM 788 C CA . ARG A 1 108 ? -1.966 -21.398 -3.365 1.00 34.12 108 ARG A CA 1
ATOM 789 C C . ARG A 1 108 ? -1.151 -22.445 -2.597 1.00 34.12 108 ARG A C 1
ATOM 791 O O . ARG A 1 108 ? -1.632 -23.563 -2.443 1.00 34.12 108 ARG A O 1
ATOM 798 N N . ARG A 1 109 ? 0.069 -22.145 -2.129 1.00 29.97 109 ARG A N 1
ATOM 799 C CA . ARG A 1 109 ? 0.999 -23.164 -1.586 1.00 29.97 109 ARG A CA 1
ATOM 800 C C . ARG A 1 109 ? 1.260 -23.084 -0.074 1.00 29.97 109 ARG A C 1
ATOM 802 O O . ARG A 1 109 ? 2.413 -23.168 0.335 1.00 29.97 109 ARG A O 1
ATOM 809 N N . GLY A 1 110 ? 0.227 -23.004 0.770 1.00 28.88 110 GLY A N 1
ATOM 810 C CA . GLY A 1 110 ? 0.454 -23.345 2.189 1.00 28.88 110 GLY A CA 1
ATOM 811 C C . GLY A 1 110 ? -0.479 -22.786 3.253 1.00 28.88 110 GLY A C 1
ATOM 812 O O . GLY A 1 110 ? -0.237 -23.021 4.428 1.00 28.88 110 GLY A O 1
ATOM 813 N N . VAL A 1 111 ? -1.542 -22.087 2.886 1.00 27.17 111 VAL A N 1
ATOM 814 C CA . VAL A 1 111 ? -2.662 -21.790 3.783 1.00 27.17 111 VAL A CA 1
ATOM 815 C C . VAL A 1 111 ? -3.896 -21.972 2.917 1.00 27.17 111 VAL A C 1
ATOM 817 O O . VAL A 1 111 ? -3.868 -21.601 1.744 1.00 27.17 111 VAL A O 1
ATOM 820 N N . THR A 1 112 ? -4.962 -22.572 3.432 1.00 27.86 112 THR A N 1
ATOM 821 C CA . THR A 1 112 ? -6.298 -22.384 2.858 1.00 27.86 112 THR A CA 1
ATOM 822 C C . THR A 1 112 ? -6.565 -20.882 2.823 1.00 27.86 112 THR A C 1
ATOM 824 O O . THR A 1 112 ? -6.994 -20.303 3.819 1.00 27.86 112 THR A O 1
ATOM 827 N N . ALA A 1 113 ? -6.191 -20.232 1.722 1.00 30.48 113 ALA A N 1
ATOM 828 C CA . ALA A 1 113 ? -6.397 -18.813 1.538 1.00 30.48 113 ALA A CA 1
ATOM 829 C C . ALA A 1 113 ? -7.913 -18.579 1.553 1.00 30.48 113 ALA A C 1
ATOM 831 O O . ALA A 1 113 ? -8.630 -19.279 0.826 1.00 30.48 113 ALA A O 1
ATOM 832 N N . PRO A 1 114 ? -8.425 -17.628 2.351 1.00 33.59 114 PRO A N 1
ATOM 833 C CA . PRO A 1 114 ? -9.757 -17.114 2.098 1.00 33.59 114 PRO A CA 1
ATOM 834 C C . PRO A 1 114 ? -9.783 -16.569 0.660 1.00 33.59 114 PRO A C 1
ATOM 836 O O . PRO A 1 114 ? -8.743 -16.237 0.088 1.00 33.59 114 PRO A O 1
ATOM 839 N N . ALA A 1 115 ? -10.960 -16.536 0.051 1.00 38.19 115 ALA A N 1
ATOM 840 C CA . ALA A 1 115 ? -11.223 -16.296 -1.368 1.00 38.19 115 ALA A CA 1
ATOM 841 C C . ALA A 1 115 ? -10.889 -14.869 -1.892 1.00 38.19 115 ALA A C 1
ATOM 843 O O . ALA A 1 115 ? -11.557 -14.348 -2.781 1.00 38.19 115 ALA A O 1
ATOM 844 N N . ASP A 1 116 ? -9.826 -14.241 -1.399 1.00 39.44 116 ASP A N 1
ATOM 845 C CA . ASP A 1 116 ? -9.767 -12.795 -1.169 1.00 39.44 116 ASP A CA 1
ATOM 846 C C . ASP A 1 116 ? -8.785 -12.032 -2.084 1.00 39.44 116 ASP A C 1
ATOM 848 O O . ASP A 1 116 ? -8.606 -10.817 -1.966 1.00 39.44 116 ASP A O 1
ATOM 852 N N . HIS A 1 117 ? -8.177 -12.723 -3.054 1.00 47.44 117 HIS A N 1
ATOM 853 C CA . HIS A 1 117 ? -7.353 -12.105 -4.097 1.00 47.44 117 HIS A CA 1
ATOM 854 C C . HIS A 1 117 ? -8.044 -12.172 -5.461 1.00 47.44 117 HIS A C 1
ATOM 856 O O . HIS A 1 117 ? -8.063 -13.207 -6.136 1.00 47.44 117 HIS A O 1
ATOM 862 N N . VAL A 1 118 ? -8.574 -11.027 -5.897 1.00 48.75 118 VAL A N 1
ATOM 863 C CA . VAL A 1 118 ? -9.134 -10.843 -7.238 1.00 48.75 118 VAL A CA 1
ATOM 864 C C . VAL A 1 118 ? -8.099 -10.107 -8.083 1.00 48.75 118 VAL A C 1
ATOM 866 O O . VAL A 1 118 ? -7.808 -8.938 -7.861 1.00 48.75 118 VAL A O 1
ATOM 869 N N . SER A 1 119 ? -7.525 -10.788 -9.072 1.00 49.19 119 SER A N 1
ATOM 870 C CA . SER A 1 119 ? -6.745 -10.135 -10.129 1.00 49.19 119 SER A CA 1
ATOM 871 C C . SER A 1 119 ? -7.629 -9.979 -11.364 1.00 49.19 119 SER A C 1
ATOM 873 O O . SER A 1 119 ? -8.235 -10.959 -11.816 1.00 49.19 119 SER A O 1
ATOM 875 N N . ALA A 1 120 ? -7.733 -8.749 -11.866 1.00 47.16 120 ALA A N 1
ATOM 876 C CA . ALA A 1 120 ? -8.539 -8.383 -13.021 1.00 47.16 120 ALA A CA 1
ATOM 877 C C . ALA A 1 120 ? -7.655 -7.710 -14.078 1.00 47.16 120 ALA A C 1
ATOM 879 O O . ALA A 1 120 ? -7.167 -6.595 -13.904 1.00 47.16 120 ALA A O 1
ATOM 880 N N . VAL A 1 121 ? -7.478 -8.381 -15.213 1.00 48.62 121 VAL A N 1
ATOM 881 C CA . VAL A 1 121 ? -6.818 -7.801 -16.386 1.00 48.62 121 VAL A CA 1
ATOM 882 C C . VAL A 1 121 ? -7.870 -7.046 -17.190 1.00 48.62 121 VAL A C 1
ATOM 884 O O . VAL A 1 121 ? -8.808 -7.659 -17.698 1.00 48.62 121 VAL A O 1
ATOM 887 N N . TYR A 1 122 ? -7.722 -5.728 -17.330 1.00 38.72 122 TYR A N 1
ATOM 888 C CA . TYR A 1 122 ? -8.679 -4.914 -18.081 1.00 38.72 122 TYR A CA 1
ATOM 889 C C . TYR A 1 122 ? -8.096 -4.438 -19.418 1.00 38.72 122 TYR A C 1
ATOM 8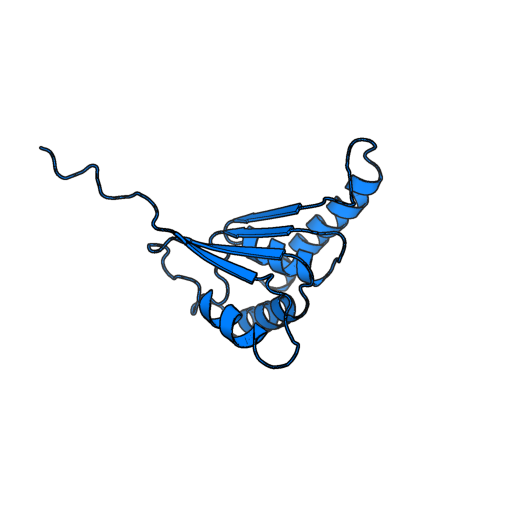91 O O . TYR A 1 122 ? -6.918 -4.094 -19.549 1.00 38.72 122 TYR A O 1
ATOM 899 N N . ALA A 1 123 ? -8.938 -4.409 -20.451 1.00 31.20 123 ALA A N 1
ATOM 900 C CA . ALA A 1 123 ? -8.600 -3.781 -21.721 1.00 31.20 123 ALA A CA 1
ATOM 901 C C . ALA A 1 123 ? -8.809 -2.265 -21.594 1.00 31.20 123 ALA A C 1
ATOM 903 O O . ALA A 1 123 ? -9.932 -1.791 -21.420 1.00 31.20 123 ALA A O 1
ATOM 904 N N . LYS A 1 124 ? -7.738 -1.472 -21.698 1.00 32.22 124 LYS A N 1
ATOM 905 C CA . LYS A 1 124 ? -7.878 -0.020 -21.854 1.00 32.22 124 LYS A CA 1
ATOM 906 C C . LYS A 1 124 ? -8.485 0.246 -23.236 1.00 32.22 124 LYS A C 1
ATOM 908 O O . LYS A 1 124 ? -7.897 -0.149 -24.243 1.00 32.22 124 LYS A O 1
ATOM 913 N N . LYS A 1 125 ? -9.641 0.922 -23.315 1.00 35.94 125 LYS A N 1
ATOM 914 C CA . LYS A 1 125 ? -10.186 1.423 -24.592 1.00 35.94 125 LYS A CA 1
ATOM 915 C C . LYS A 1 125 ? -9.192 2.417 -25.201 1.00 35.94 125 LYS A C 1
ATOM 917 O O . LYS A 1 125 ? -9.212 3.601 -24.892 1.00 35.94 125 LYS A O 1
ATOM 922 N N . SER A 1 126 ? -8.324 1.945 -26.084 1.00 39.94 126 SER A N 1
ATOM 923 C CA . SER A 1 126 ? -7.553 2.810 -26.974 1.00 39.94 126 SER A CA 1
ATOM 924 C C . SER A 1 126 ? -7.237 2.065 -28.268 1.00 39.94 126 SER A C 1
ATOM 926 O O . SER A 1 126 ? -6.133 1.539 -28.398 1.00 39.94 126 SER A O 1
ATOM 928 N N . ARG A 1 127 ? -8.241 1.985 -29.167 1.00 40.56 127 ARG A N 1
ATOM 929 C CA . ARG A 1 127 ? -8.148 1.916 -30.654 1.00 40.56 127 ARG A CA 1
ATOM 930 C C . ARG A 1 127 ? -9.488 1.584 -31.361 1.00 40.56 127 ARG A C 1
ATOM 932 O O . ARG A 1 127 ? -9.507 0.841 -32.328 1.00 40.56 127 ARG A O 1
ATOM 939 N N . LEU A 1 128 ? -10.615 2.163 -30.934 1.00 38.88 128 LEU A N 1
ATOM 940 C CA . LEU A 1 128 ? -11.888 2.079 -31.689 1.00 38.88 128 LEU A CA 1
ATOM 941 C C . LEU A 1 128 ? -12.335 3.419 -32.308 1.00 38.88 128 LEU A C 1
ATOM 943 O O . LEU A 1 128 ? -13.464 3.537 -32.756 1.00 38.88 128 LEU A O 1
ATOM 947 N N . ALA A 1 129 ? -11.450 4.423 -32.370 1.00 37.84 129 ALA A N 1
ATOM 948 C CA . ALA A 1 129 ? -11.774 5.752 -32.909 1.00 37.84 129 ALA A CA 1
ATOM 949 C C . ALA A 1 129 ? -10.784 6.265 -33.976 1.00 37.84 129 ALA A C 1
ATOM 951 O O . ALA A 1 129 ? -10.621 7.467 -34.135 1.00 37.84 129 ALA A O 1
ATOM 952 N N . ARG A 1 130 ? -10.100 5.370 -34.702 1.00 41.78 130 ARG A N 1
ATOM 953 C CA . ARG A 1 130 ? -9.436 5.701 -35.981 1.00 41.78 130 ARG A CA 1
ATOM 954 C C . ARG A 1 130 ? -9.591 4.538 -36.952 1.00 41.78 130 ARG A C 1
ATOM 956 O O . ARG A 1 130 ? -8.660 3.777 -37.179 1.00 41.78 130 ARG A O 1
ATOM 963 N N . ALA A 1 131 ? -10.821 4.362 -37.415 1.00 42.16 131 ALA A N 1
ATOM 964 C CA . ALA A 1 131 ? -11.178 3.562 -38.583 1.00 42.16 131 ALA A CA 1
ATOM 965 C C . ALA A 1 131 ? -12.551 4.034 -39.091 1.00 42.16 131 ALA A C 1
ATOM 967 O O . ALA A 1 131 ? -13.471 3.236 -39.226 1.00 42.16 131 ALA A O 1
ATOM 968 N N . ARG A 1 132 ? -12.709 5.355 -39.245 1.00 45.94 132 ARG A N 1
ATOM 969 C CA . ARG A 1 132 ? -13.774 6.020 -40.005 1.00 45.94 132 ARG A CA 1
ATOM 970 C C . ARG A 1 132 ? -13.259 7.397 -40.411 1.00 45.94 132 ARG A C 1
ATOM 972 O O . ARG A 1 132 ? -13.453 8.352 -39.670 1.00 45.94 132 ARG A O 1
ATOM 979 N N . GLU A 1 133 ? -12.497 7.408 -41.494 1.00 38.69 133 GLU A N 1
ATOM 980 C CA . GLU A 1 133 ? -12.500 8.393 -42.586 1.00 38.69 133 GLU A CA 1
ATOM 981 C C . GLU A 1 133 ? -11.581 7.867 -43.689 1.00 38.69 133 GLU A C 1
ATOM 983 O O . GLU A 1 133 ? -10.447 7.451 -43.351 1.00 38.69 133 GLU A O 1
#

Foldseek 3Di:
DVVVLLVLLVVVVVVLVVLVVVPPRDLQADEEEAEASGLLSQLSNQLPDVSHAEYEREQVQQALVPDDPVSNVVSLSSLVSHDHAYEYEYEPPDPVHHPPVVSVVVQPPDDPDDPRYHYDYDHDPDDPPPDDD

Sequence (133 aa):
MIARLQAEADAVLAAVEYLRSVPSADISRLGIAGRSLGGIVTLFAISRNRSFRAAVDTAGGLLVRSFSPALQAALRQAARAVTCLVLLMDAQNDRPRGDTDALRGEGRRGVTAPADHVSAVYAKKSRLARARE

Radius of gyration: 16.35 Å; chains: 1; bounding box: 31×36×58 Å

Secondary structure (DSSP, 8-state):
-HHHHHHHHHHHHHHHHHHTT-TT--GGG-EEEEETHHHHHHHHHHTT-TT-SEEEEES--TT-TTS-HHHHHHHHHHHHH--SEEEEEEETT-SSPP-SHHHHHHTTSSS---S-EEEEEE----SSSSS--